Protein AF-A0A7S3KF65-F1 (afdb_monomer_lite)

Radius of gyration: 18.4 Å; chains: 1; bounding box: 40×30×48 Å

Foldseek 3Di:
DDDPVVVLVVLVVQLVVLVVVLVVLVVQLAWPPPPDPDPVSNVVSVVVNVVSVVSNLVSVLVNQLVVQCVVPVPPSPVSSVVSVVVSVVVVVVCVVVVVVVLVVVCVPVPCRTSDPD

Organism: Euplotes crassus (NCBI:txid5936)

Secondary structure (DSSP, 8-state):
---HHHHHHHHHHHHHHHHHHHHHHHHHTS-TTSS---HHHHHHHHHHHHHHHHHHHHHHHHHHHHHHHHH-TT-HHHHHHHHHHHHHHHHHHHHHHHHHHHHHHHHHH-TTTS---

Structure (mmCIF, N/CA/C/O backbone):
data_AF-A0A7S3KF65-F1
#
_entry.id   AF-A0A7S3KF65-F1
#
loop_
_atom_site.group_PDB
_atom_site.id
_atom_site.type_symbol
_atom_site.label_atom_id
_atom_site.label_alt_id
_atom_site.label_comp_id
_atom_site.label_asym_id
_atom_site.label_entity_id
_atom_site.label_seq_id
_atom_site.pdbx_PDB_ins_code
_atom_site.Cartn_x
_atom_site.Cartn_y
_atom_site.Cartn_z
_atom_site.occupancy
_atom_site.B_iso_or_equiv
_atom_site.auth_seq_id
_atom_site.auth_comp_id
_atom_site.auth_asym_id
_atom_site.auth_atom_id
_atom_site.pdbx_PDB_model_num
ATOM 1 N N . MET A 1 1 ? -20.131 18.082 16.608 1.00 41.88 1 MET A N 1
ATOM 2 C CA . MET A 1 1 ? -20.999 16.888 16.525 1.00 41.88 1 MET A CA 1
ATOM 3 C C . MET A 1 1 ? -21.436 16.749 15.073 1.00 41.88 1 MET A C 1
ATOM 5 O O . MET A 1 1 ? -22.422 17.354 14.681 1.00 41.88 1 MET A O 1
ATOM 9 N N . THR A 1 2 ? -20.640 16.069 14.247 1.00 42.81 2 THR A N 1
ATOM 10 C CA . THR A 1 2 ? -20.913 15.911 12.808 1.00 42.81 2 THR A CA 1
ATOM 11 C C . THR A 1 2 ? -21.593 14.561 12.603 1.00 42.81 2 THR A C 1
ATOM 13 O O . THR A 1 2 ? -21.132 13.557 13.140 1.00 42.81 2 THR A O 1
ATOM 16 N N . ASN A 1 3 ? -22.732 14.548 11.906 1.00 42.91 3 ASN A N 1
ATOM 17 C CA . ASN A 1 3 ? -23.571 13.363 11.725 1.00 42.91 3 ASN A CA 1
ATOM 18 C C . ASN A 1 3 ? -22.771 12.182 11.131 1.00 42.91 3 ASN A C 1
ATOM 20 O O . ASN A 1 3 ? -22.244 12.317 10.022 1.00 42.91 3 ASN A O 1
ATOM 24 N N . PRO A 1 4 ? -22.724 11.010 11.797 1.00 55.31 4 PRO A N 1
ATOM 25 C CA . PRO A 1 4 ? -21.900 9.873 11.371 1.00 55.31 4 PRO A CA 1
ATOM 26 C C . PRO A 1 4 ? -22.284 9.336 9.983 1.00 55.31 4 PRO A C 1
ATOM 28 O O . PRO A 1 4 ? -21.440 8.813 9.266 1.00 55.31 4 PRO A O 1
ATOM 31 N N . HIS A 1 5 ? -23.534 9.524 9.551 1.00 49.66 5 HIS A N 1
ATOM 32 C CA . HIS A 1 5 ? -24.003 9.086 8.233 1.00 49.66 5 HIS A CA 1
ATOM 33 C C . HIS A 1 5 ? -23.427 9.889 7.052 1.00 49.66 5 HIS A C 1
ATOM 35 O O . HIS A 1 5 ? -23.293 9.326 5.969 1.00 49.66 5 HIS A O 1
ATOM 41 N N . LEU A 1 6 ? -23.064 11.166 7.240 1.00 50.62 6 LEU A N 1
ATOM 42 C CA . LEU A 1 6 ? -22.522 12.012 6.163 1.00 50.62 6 LEU A CA 1
ATOM 43 C C . LEU A 1 6 ? -21.018 11.773 5.963 1.00 50.62 6 LEU A C 1
ATOM 45 O O . LEU A 1 6 ? -20.568 11.608 4.833 1.00 50.62 6 LEU A O 1
ATOM 49 N N . GLN A 1 7 ? -20.264 11.624 7.056 1.00 56.41 7 GLN A N 1
ATOM 50 C CA . GLN A 1 7 ? -18.825 11.336 7.009 1.00 56.41 7 GLN A CA 1
ATOM 51 C C . GLN A 1 7 ? -18.515 9.972 6.363 1.00 56.41 7 GLN A C 1
ATOM 53 O O . GLN A 1 7 ? -17.550 9.838 5.615 1.00 56.41 7 GLN A O 1
ATOM 58 N N . ASN A 1 8 ? -19.381 8.976 6.576 1.00 55.03 8 ASN A N 1
ATOM 59 C CA . ASN A 1 8 ? -19.259 7.647 5.972 1.00 55.03 8 ASN A CA 1
ATOM 60 C C . ASN A 1 8 ? -19.365 7.647 4.439 1.00 55.03 8 ASN A C 1
ATOM 62 O O . ASN A 1 8 ? -18.759 6.802 3.777 1.00 55.03 8 ASN A O 1
ATOM 66 N N . TYR A 1 9 ? -20.154 8.560 3.866 1.00 55.72 9 TYR A N 1
ATOM 67 C CA . TYR A 1 9 ? -20.337 8.630 2.417 1.00 55.72 9 TYR A CA 1
ATOM 68 C C . TYR A 1 9 ? -19.132 9.290 1.740 1.00 55.72 9 TYR A C 1
ATOM 70 O O . TYR A 1 9 ? -18.702 8.834 0.680 1.00 55.72 9 TYR A O 1
ATOM 78 N N . ASP A 1 10 ? -18.534 10.294 2.387 1.00 64.69 10 ASP A N 1
ATOM 79 C CA . ASP A 1 10 ? -17.336 10.967 1.883 1.00 64.69 10 ASP A CA 1
ATOM 80 C C . ASP A 1 10 ? -16.090 10.077 1.956 1.00 64.69 10 ASP A C 1
ATOM 82 O O . ASP A 1 10 ? -15.333 10.026 0.988 1.00 64.69 10 ASP A O 1
ATOM 86 N N . SER A 1 11 ? -15.897 9.302 3.032 1.00 63.34 11 SER A N 1
ATOM 87 C CA . SER A 1 11 ? -14.731 8.409 3.155 1.00 63.34 11 SER A CA 1
ATOM 88 C C . SER A 1 11 ? -14.737 7.275 2.125 1.00 63.34 11 SER A C 1
ATOM 90 O O . SER A 1 11 ? -13.714 7.018 1.495 1.00 63.34 11 SER A O 1
ATOM 92 N N . LYS A 1 12 ? -15.892 6.639 1.882 1.00 68.62 12 LYS A N 1
ATOM 93 C CA . LYS A 1 12 ? -16.012 5.569 0.874 1.00 68.62 12 LYS A CA 1
ATOM 94 C C . LYS A 1 12 ? -15.809 6.091 -0.547 1.00 68.62 12 LYS A C 1
ATOM 96 O O . LYS A 1 12 ? -15.126 5.450 -1.343 1.00 68.62 12 LYS A O 1
ATOM 101 N N . LYS A 1 13 ? -16.342 7.277 -0.854 1.00 70.75 13 LYS A N 1
ATOM 102 C CA . LYS A 1 13 ? -16.118 7.947 -2.142 1.00 70.75 13 LYS A CA 1
ATOM 103 C C . LYS A 1 13 ? -14.667 8.379 -2.328 1.00 70.75 13 LYS A C 1
ATOM 105 O O . LYS A 1 13 ? -14.143 8.209 -3.421 1.00 70.75 13 LYS A O 1
ATOM 110 N N . LEU A 1 14 ? -14.008 8.886 -1.284 1.00 69.81 14 LEU A N 1
ATOM 111 C CA . LEU A 1 14 ? -12.580 9.221 -1.310 1.00 69.81 14 LEU A CA 1
ATOM 112 C C . LEU A 1 14 ? -11.714 7.992 -1.589 1.00 69.81 14 LEU A C 1
ATOM 114 O O . LEU A 1 14 ? -10.812 8.071 -2.419 1.00 69.81 14 LEU A O 1
ATOM 118 N N . ILE A 1 15 ? -12.023 6.852 -0.964 1.00 73.19 15 ILE A N 1
ATOM 119 C CA . ILE A 1 15 ? -11.330 5.585 -1.229 1.00 73.19 15 ILE A CA 1
ATOM 120 C C . ILE A 1 15 ? -11.583 5.134 -2.673 1.00 73.19 15 ILE A C 1
ATOM 122 O O . ILE A 1 15 ? -10.633 4.824 -3.380 1.00 73.19 15 ILE A O 1
ATOM 126 N N . GLN A 1 16 ? -12.828 5.158 -3.156 1.00 75.69 16 GLN A N 1
ATOM 127 C CA . GLN A 1 16 ? -13.156 4.767 -4.536 1.00 75.69 16 GLN A CA 1
ATOM 128 C C . GLN A 1 16 ? -12.496 5.674 -5.588 1.00 75.69 16 GLN A C 1
ATOM 130 O O . GLN A 1 16 ? -11.931 5.176 -6.560 1.00 75.69 16 GLN A O 1
ATOM 135 N N . ILE A 1 17 ? -12.522 6.994 -5.389 1.00 76.56 17 ILE A N 1
ATOM 136 C CA . ILE A 1 17 ? -11.871 7.970 -6.277 1.00 76.56 17 ILE A CA 1
ATOM 137 C C . ILE A 1 17 ? -10.350 7.811 -6.217 1.00 76.56 17 ILE A C 1
ATOM 139 O O . ILE A 1 17 ? -9.698 7.821 -7.258 1.00 76.56 17 ILE A O 1
ATOM 143 N N . GLY A 1 18 ? -9.790 7.608 -5.022 1.00 68.31 18 GLY A N 1
ATOM 144 C CA . GLY A 1 18 ? -8.369 7.332 -4.830 1.00 68.31 18 GLY A CA 1
ATOM 145 C C . GLY A 1 18 ? -7.932 6.054 -5.541 1.00 68.31 18 GLY A C 1
ATOM 146 O O . GLY A 1 18 ? -6.897 6.052 -6.201 1.00 68.31 18 GLY A O 1
ATOM 147 N N . LEU A 1 19 ? -8.742 4.991 -5.486 1.00 72.12 19 LEU A N 1
ATOM 148 C CA . LEU A 1 19 ? -8.461 3.719 -6.155 1.00 72.12 19 LEU A CA 1
ATOM 149 C C . LEU A 1 19 ? -8.484 3.869 -7.680 1.00 72.12 19 LEU A C 1
ATOM 151 O O . LEU A 1 19 ? -7.614 3.334 -8.364 1.00 72.12 19 LEU A O 1
ATOM 155 N N . LEU A 1 20 ? -9.449 4.630 -8.210 1.00 77.19 20 LEU A N 1
ATOM 156 C CA . LEU A 1 20 ? -9.532 4.940 -9.638 1.00 77.19 20 LEU A CA 1
ATOM 157 C C . LEU A 1 20 ? -8.330 5.771 -10.101 1.00 77.19 20 LEU A C 1
ATOM 159 O O . LEU A 1 20 ? -7.718 5.431 -11.112 1.00 77.19 20 LEU A O 1
ATOM 163 N N . LEU A 1 21 ? -7.943 6.808 -9.348 1.00 70.69 21 LEU A N 1
ATOM 164 C CA . LEU A 1 21 ? -6.750 7.605 -9.651 1.00 70.69 21 LEU A CA 1
ATOM 165 C C . LEU A 1 21 ? -5.479 6.751 -9.607 1.00 70.69 21 LEU A C 1
ATOM 167 O O . LEU A 1 21 ? -4.667 6.822 -10.523 1.00 70.69 21 LEU A O 1
ATOM 171 N N . CYS A 1 22 ? -5.329 5.914 -8.579 1.00 67.69 22 CYS A N 1
ATOM 172 C CA . CYS A 1 22 ? -4.153 5.065 -8.401 1.00 67.69 22 CYS A CA 1
ATOM 173 C C . CYS A 1 22 ? -4.068 3.967 -9.477 1.00 67.69 22 CYS A C 1
ATOM 175 O O . CYS A 1 22 ? -2.974 3.643 -9.942 1.00 67.69 22 CYS A O 1
ATOM 177 N N . GLY A 1 23 ? -5.214 3.448 -9.933 1.00 68.75 23 GLY A N 1
ATOM 178 C CA . GLY A 1 23 ? -5.307 2.541 -11.079 1.00 68.75 23 GLY A CA 1
ATOM 179 C C . GLY A 1 23 ? -4.911 3.212 -12.396 1.00 68.75 23 GLY A C 1
ATOM 180 O O . GLY A 1 23 ? -4.155 2.634 -13.173 1.00 68.75 23 GLY A O 1
ATOM 181 N N . ILE A 1 24 ? -5.339 4.459 -12.623 1.00 70.81 24 ILE A N 1
ATOM 182 C CA . ILE A 1 24 ? -4.915 5.258 -13.786 1.00 70.81 24 ILE A CA 1
ATOM 183 C C . ILE A 1 24 ? -3.409 5.550 -13.716 1.00 70.81 24 ILE A C 1
ATOM 185 O O . ILE A 1 24 ? -2.713 5.405 -14.718 1.00 70.81 24 ILE A O 1
ATOM 189 N N . SER A 1 25 ? -2.874 5.897 -12.542 1.00 65.81 25 SER A N 1
ATOM 190 C CA . SER A 1 25 ? -1.434 6.113 -12.355 1.00 65.81 25 SER A CA 1
ATOM 191 C C . SER A 1 25 ? -0.616 4.844 -12.616 1.00 65.81 25 SER A C 1
ATOM 193 O O . SER A 1 25 ? 0.393 4.915 -13.313 1.00 65.81 25 SER A O 1
ATOM 195 N N . HIS A 1 26 ? -1.070 3.678 -12.145 1.00 65.50 26 HIS A N 1
ATOM 196 C CA . HIS A 1 26 ? -0.428 2.395 -12.453 1.00 65.50 26 HIS A CA 1
ATOM 197 C C . HIS A 1 26 ? -0.518 2.028 -13.937 1.00 65.50 26 HIS A C 1
ATOM 199 O O . HIS A 1 26 ? 0.423 1.448 -14.472 1.00 65.50 26 HIS A O 1
ATOM 205 N N . LEU A 1 27 ? -1.605 2.398 -14.622 1.00 66.75 27 LEU A N 1
ATOM 206 C CA . LEU A 1 27 ? -1.736 2.201 -16.066 1.00 66.75 27 LEU A CA 1
ATOM 207 C C . LEU A 1 27 ? -0.715 3.048 -16.843 1.00 66.75 27 LEU A C 1
ATOM 209 O O . LEU A 1 27 ? -0.126 2.562 -17.806 1.00 66.75 27 LEU A O 1
ATOM 213 N N . PHE A 1 28 ? -0.454 4.278 -16.389 1.00 59.75 28 PHE A N 1
ATOM 214 C CA . PHE A 1 28 ? 0.596 5.148 -16.936 1.00 59.75 28 PHE A CA 1
ATOM 215 C C . PHE A 1 28 ? 2.019 4.676 -16.600 1.00 59.75 28 PHE A C 1
ATOM 217 O O . PHE A 1 28 ? 2.947 4.973 -17.348 1.00 59.75 28 PHE A O 1
ATOM 224 N N . MET A 1 29 ? 2.190 3.935 -15.503 1.00 56.84 29 MET A N 1
ATOM 225 C CA . MET A 1 29 ? 3.452 3.290 -15.121 1.00 56.84 29 MET A CA 1
ATOM 226 C C . MET A 1 29 ? 3.647 1.911 -15.792 1.00 56.84 29 MET A C 1
ATOM 228 O O . MET A 1 29 ? 4.703 1.298 -15.644 1.00 56.84 29 MET A O 1
ATOM 232 N N . GLY A 1 30 ? 2.636 1.430 -16.530 1.00 62.16 30 GLY A N 1
ATOM 233 C CA . GLY A 1 30 ? 2.634 0.184 -17.299 1.00 62.16 30 GLY A CA 1
ATOM 234 C C . GLY A 1 30 ? 3.564 0.195 -18.524 1.00 62.16 30 GLY A C 1
ATOM 235 O O . GLY A 1 30 ? 4.169 1.215 -18.849 1.00 62.16 30 GLY A O 1
ATOM 236 N N . PRO A 1 31 ? 3.715 -0.960 -19.202 1.00 54.41 31 PRO A N 1
ATOM 237 C CA . PRO A 1 31 ? 4.935 -1.365 -19.891 1.00 54.41 31 PRO A CA 1
ATOM 238 C C . PRO A 1 31 ? 5.422 -0.330 -20.906 1.00 54.41 31 PRO A C 1
ATOM 240 O O . PRO A 1 31 ? 4.679 0.111 -21.784 1.00 54.41 31 PRO A O 1
ATOM 243 N N . ALA A 1 32 ? 6.721 -0.029 -20.804 1.00 52.69 32 ALA A N 1
ATOM 244 C CA . ALA A 1 32 ? 7.534 0.867 -21.631 1.00 52.69 32 ALA A CA 1
ATOM 245 C C . ALA A 1 32 ? 7.654 0.444 -23.114 1.00 52.69 32 ALA A C 1
ATOM 247 O O . ALA A 1 32 ? 8.688 0.622 -23.753 1.00 52.69 32 ALA A O 1
ATOM 248 N N . VAL A 1 33 ? 6.600 -0.142 -23.678 1.00 52.84 33 VAL A N 1
ATOM 249 C CA . VAL A 1 33 ? 6.481 -0.458 -25.102 1.00 52.84 33 VAL A CA 1
ATOM 250 C C . VAL A 1 33 ? 6.116 0.803 -25.900 1.00 52.84 33 VAL A C 1
ATOM 252 O O . VAL A 1 33 ? 6.436 0.872 -27.081 1.00 52.84 33 VAL A O 1
ATOM 255 N N . PHE A 1 34 ? 5.509 1.821 -25.267 1.00 51.94 34 PHE A N 1
ATOM 256 C CA . PHE A 1 34 ? 4.998 3.012 -25.966 1.00 51.94 34 PHE A CA 1
ATOM 257 C C . PHE A 1 34 ? 5.700 4.347 -25.636 1.00 51.94 34 PHE A C 1
ATOM 259 O O . PHE A 1 34 ? 5.522 5.307 -26.383 1.00 51.94 34 PHE A O 1
ATOM 266 N N . LEU A 1 35 ? 6.512 4.448 -24.569 1.00 50.81 35 LEU A N 1
ATOM 267 C CA . LEU A 1 35 ? 7.174 5.706 -24.171 1.00 50.81 35 LEU A CA 1
ATOM 268 C C . LEU A 1 35 ? 8.713 5.600 -24.117 1.00 50.81 35 LEU A C 1
ATOM 270 O O . LEU A 1 35 ? 9.250 4.576 -23.698 1.00 50.81 35 LEU A O 1
ATOM 274 N N . PRO A 1 36 ? 9.444 6.664 -24.512 1.00 51.69 36 PRO A N 1
ATOM 275 C CA . PRO A 1 36 ? 10.903 6.670 -24.574 1.00 51.69 36 PRO A CA 1
ATOM 276 C C . PRO A 1 36 ? 11.536 6.494 -23.185 1.00 51.69 36 PRO A C 1
ATOM 278 O O . PRO A 1 36 ? 11.131 7.147 -22.226 1.00 51.69 36 PRO A O 1
ATOM 281 N N . ASN A 1 37 ? 12.572 5.649 -23.114 1.00 53.62 37 ASN A N 1
ATOM 282 C CA . ASN A 1 37 ? 13.382 5.314 -21.932 1.00 53.62 37 ASN A CA 1
ATOM 283 C C . ASN A 1 37 ? 14.031 6.549 -21.272 1.00 53.62 37 ASN A C 1
ATOM 285 O O . ASN A 1 37 ? 15.227 6.799 -21.432 1.00 53.62 37 ASN A O 1
ATOM 289 N N . LYS A 1 38 ? 13.264 7.341 -20.520 1.00 62.97 38 LYS A N 1
ATOM 290 C CA . LYS A 1 38 ? 13.795 8.392 -19.650 1.00 62.97 38 LYS A CA 1
ATOM 291 C C . LYS A 1 38 ? 13.444 8.059 -18.206 1.00 62.97 38 LYS A C 1
ATOM 293 O O . LYS A 1 38 ? 12.293 8.185 -17.807 1.00 62.97 38 LYS A O 1
ATOM 298 N N . LEU A 1 39 ? 14.467 7.696 -17.429 1.00 63.19 39 LEU A N 1
ATOM 299 C CA . LEU A 1 39 ? 14.408 7.411 -15.984 1.00 63.19 39 LEU A CA 1
ATOM 300 C C . LEU A 1 39 ? 13.608 8.461 -15.189 1.00 63.19 39 LEU A C 1
ATOM 302 O O . LEU A 1 39 ? 12.912 8.127 -14.238 1.00 63.19 39 LEU A O 1
ATOM 306 N N . TRP A 1 40 ? 13.640 9.721 -15.631 1.00 66.06 40 TRP A N 1
ATOM 307 C CA . TRP A 1 40 ? 12.874 10.822 -15.045 1.00 66.06 40 TRP A CA 1
ATOM 308 C C . TRP A 1 40 ? 11.351 10.615 -15.065 1.00 66.06 40 TRP A C 1
ATOM 310 O O . TRP A 1 40 ? 10.681 10.994 -14.110 1.00 66.06 40 TRP A O 1
ATOM 320 N N . ILE A 1 41 ? 10.793 9.997 -16.111 1.00 68.19 41 ILE A N 1
ATOM 321 C CA . ILE A 1 41 ? 9.340 9.777 -16.240 1.00 68.19 41 ILE A CA 1
ATOM 322 C C . ILE A 1 41 ? 8.873 8.706 -15.247 1.00 68.19 41 ILE A C 1
ATOM 324 O O . ILE A 1 41 ? 7.830 8.857 -14.616 1.00 68.19 41 ILE A O 1
ATOM 328 N N . ILE A 1 42 ? 9.689 7.669 -15.053 1.00 67.44 42 ILE A N 1
ATOM 329 C CA . ILE A 1 42 ? 9.432 6.590 -14.094 1.00 67.44 42 ILE A CA 1
ATOM 330 C C . ILE A 1 42 ? 9.517 7.126 -12.660 1.00 67.44 42 ILE A C 1
ATOM 332 O O . ILE A 1 42 ? 8.613 6.885 -11.865 1.00 67.44 42 ILE A O 1
ATOM 336 N N . GLY A 1 43 ? 10.549 7.917 -12.339 1.00 69.00 43 GLY A N 1
ATOM 337 C CA . GLY A 1 43 ? 10.707 8.507 -11.005 1.00 69.00 43 GLY A CA 1
ATOM 338 C C . GLY A 1 43 ? 9.554 9.438 -10.614 1.00 69.00 43 GLY A C 1
ATOM 339 O O . GLY A 1 43 ? 9.065 9.382 -9.486 1.00 69.00 43 GLY A O 1
ATOM 340 N N . ILE A 1 44 ? 9.064 10.250 -11.556 1.00 74.56 44 ILE A N 1
ATOM 341 C CA . ILE A 1 44 ? 7.894 11.113 -11.332 1.00 74.56 44 ILE A CA 1
ATOM 342 C C . ILE A 1 44 ? 6.620 10.268 -11.171 1.00 74.56 44 ILE A C 1
ATOM 344 O O . ILE A 1 44 ? 5.822 10.540 -10.275 1.00 74.56 44 ILE A O 1
ATOM 348 N N . GLY A 1 45 ? 6.442 9.218 -11.981 1.00 68.19 45 GLY A N 1
ATOM 349 C CA . GLY A 1 45 ? 5.315 8.288 -11.855 1.00 68.19 45 GLY A CA 1
ATOM 350 C C . GLY A 1 45 ? 5.268 7.603 -10.488 1.00 68.19 45 GLY A C 1
ATOM 351 O O . GLY A 1 45 ? 4.235 7.630 -9.819 1.00 68.19 45 GLY A O 1
ATOM 352 N N . GLN A 1 46 ? 6.408 7.089 -10.022 1.00 69.62 46 GLN A N 1
ATOM 353 C CA . GLN A 1 46 ? 6.534 6.447 -8.714 1.00 69.62 46 GLN A CA 1
ATOM 354 C C . GLN A 1 46 ? 6.234 7.418 -7.565 1.00 69.62 46 GLN A C 1
ATOM 356 O O . GLN A 1 46 ? 5.571 7.045 -6.596 1.00 69.62 46 GLN A O 1
ATOM 361 N N . TYR A 1 47 ? 6.690 8.670 -7.678 1.00 76.06 47 TYR A N 1
ATOM 362 C CA . TYR A 1 47 ? 6.404 9.707 -6.688 1.00 76.06 47 TYR A CA 1
ATOM 363 C C . TYR A 1 47 ? 4.896 9.948 -6.552 1.00 76.06 47 TYR A C 1
ATOM 365 O O . TYR A 1 47 ? 4.359 9.880 -5.446 1.00 76.06 47 TYR A O 1
ATOM 373 N N . PHE A 1 48 ? 4.195 10.132 -7.675 1.00 75.69 48 PHE A N 1
ATOM 374 C CA . PHE A 1 48 ? 2.744 10.318 -7.674 1.00 75.69 48 PHE A CA 1
ATOM 375 C C . PHE A 1 48 ? 1.996 9.092 -7.136 1.00 75.69 48 PHE A C 1
ATOM 377 O O . PHE A 1 48 ? 1.106 9.245 -6.300 1.00 75.69 48 PHE A O 1
ATOM 384 N N . VAL A 1 49 ? 2.379 7.879 -7.546 1.00 75.50 49 VAL A N 1
ATOM 385 C CA . VAL A 1 49 ? 1.777 6.634 -7.034 1.00 75.50 49 VAL A CA 1
ATOM 386 C C . VAL A 1 49 ? 1.958 6.517 -5.519 1.00 75.50 49 VAL A C 1
ATOM 388 O O . VAL A 1 49 ? 1.002 6.185 -4.814 1.00 75.50 49 VAL A O 1
ATOM 391 N N . GLY A 1 50 ? 3.144 6.842 -4.999 1.00 73.81 50 GLY A N 1
ATOM 392 C CA . GLY A 1 50 ? 3.407 6.867 -3.561 1.00 73.81 50 GLY A CA 1
ATOM 393 C C . GLY A 1 50 ? 2.514 7.871 -2.831 1.00 73.81 50 GLY A C 1
ATOM 394 O O . GLY A 1 50 ? 1.854 7.513 -1.855 1.00 73.81 50 GLY A O 1
ATOM 395 N N . THR A 1 51 ? 2.419 9.107 -3.332 1.00 76.69 51 THR A N 1
ATOM 396 C CA . THR A 1 51 ? 1.576 10.152 -2.729 1.00 76.69 51 THR A CA 1
ATOM 397 C C . THR A 1 51 ? 0.093 9.770 -2.722 1.00 76.69 51 THR A C 1
ATOM 399 O O . THR A 1 51 ? -0.572 9.907 -1.694 1.00 76.69 51 THR A O 1
ATOM 402 N N . PHE A 1 52 ? -0.438 9.239 -3.826 1.00 72.69 52 PHE A N 1
ATOM 403 C CA . PHE A 1 52 ? -1.845 8.833 -3.900 1.00 72.69 52 PHE A CA 1
ATOM 404 C C . PHE A 1 52 ? -2.154 7.589 -3.060 1.00 72.69 52 PHE A C 1
ATOM 406 O O . PHE A 1 52 ? -3.240 7.488 -2.489 1.00 72.69 52 PHE A O 1
ATOM 413 N N . SER A 1 53 ? -1.196 6.674 -2.914 1.00 71.12 53 SER A N 1
ATOM 414 C CA . SER A 1 53 ? -1.362 5.487 -2.066 1.00 71.12 53 SER A CA 1
ATOM 415 C C . SER A 1 53 ? -1.481 5.851 -0.584 1.00 71.12 53 SER A C 1
ATOM 417 O O . SER A 1 53 ? -2.275 5.251 0.137 1.00 71.12 53 SER A O 1
ATOM 419 N N . VAL A 1 54 ? -0.766 6.884 -0.124 1.00 76.19 54 VAL A N 1
ATOM 420 C CA . VAL A 1 54 ? -0.898 7.387 1.256 1.00 76.19 54 VAL A CA 1
ATOM 421 C C . VAL A 1 54 ? -2.289 7.987 1.496 1.00 76.19 54 VAL A C 1
ATOM 423 O O . VAL A 1 54 ? -2.880 7.766 2.553 1.00 76.19 54 VAL A O 1
ATOM 426 N N . LEU A 1 55 ? -2.856 8.673 0.498 1.00 71.81 55 LEU A N 1
ATOM 427 C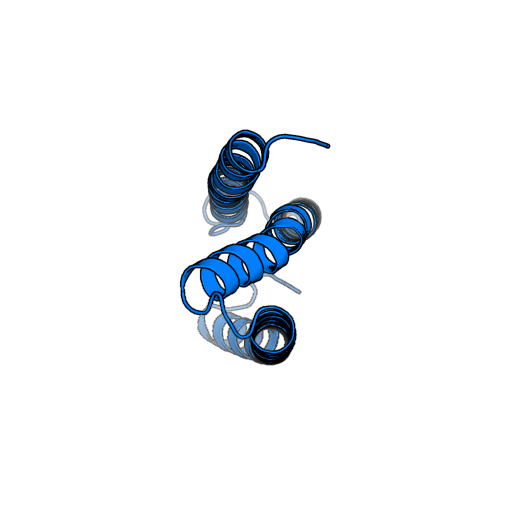 CA . LEU A 1 55 ? -4.217 9.223 0.570 1.00 71.81 55 LEU A CA 1
ATOM 428 C C . LEU A 1 55 ? -5.312 8.145 0.612 1.00 71.81 55 LEU A C 1
ATOM 430 O O . LEU A 1 55 ? -6.399 8.417 1.113 1.00 71.81 55 LEU A O 1
ATOM 434 N N . LEU A 1 56 ? -5.030 6.932 0.133 1.00 72.75 56 LEU A N 1
ATOM 435 C CA . LEU A 1 56 ? -5.884 5.748 0.289 1.00 72.75 56 LEU A CA 1
ATOM 436 C C . LEU A 1 56 ? -5.713 5.087 1.660 1.00 72.75 56 LEU A C 1
ATOM 438 O O . LEU A 1 56 ? -6.685 4.647 2.274 1.00 72.75 56 LEU A O 1
ATOM 442 N N . LEU A 1 57 ? -4.475 5.040 2.152 1.00 75.69 57 LEU A N 1
ATOM 443 C CA . LEU A 1 57 ? -4.134 4.360 3.394 1.00 75.69 57 LEU A CA 1
ATOM 444 C C . LEU A 1 57 ? -4.746 5.049 4.621 1.00 75.69 57 LEU A C 1
ATOM 446 O O . LEU A 1 57 ? -5.334 4.377 5.468 1.00 75.69 57 LEU A O 1
ATOM 450 N N . ILE A 1 58 ? -4.666 6.383 4.684 1.00 79.50 58 ILE A N 1
ATOM 451 C CA . ILE A 1 58 ? -5.172 7.200 5.801 1.00 79.50 58 ILE A CA 1
ATOM 452 C C . ILE A 1 58 ? -6.668 6.952 6.096 1.00 79.50 58 ILE A C 1
ATOM 454 O O . ILE A 1 58 ? -6.992 6.709 7.258 1.00 79.50 58 ILE A O 1
ATOM 458 N N . PRO A 1 59 ? -7.594 6.993 5.114 1.00 78.19 59 PRO A N 1
ATOM 459 C CA . PRO A 1 59 ? -9.013 6.727 5.356 1.00 78.19 59 PRO A CA 1
ATOM 460 C C . PRO A 1 59 ? -9.365 5.235 5.468 1.00 78.19 59 PRO A C 1
ATOM 462 O O . PRO A 1 59 ? -10.424 4.921 6.007 1.00 78.19 59 PRO A O 1
ATOM 465 N N . SER A 1 60 ? -8.513 4.314 5.005 1.00 77.75 60 SER A N 1
ATOM 466 C CA . SER A 1 60 ? -8.820 2.872 5.044 1.00 77.75 60 SER A CA 1
ATOM 467 C C . SER A 1 60 ? -8.881 2.306 6.467 1.00 77.75 60 SER A C 1
ATOM 469 O O . SER A 1 60 ? -9.784 1.542 6.800 1.00 77.75 60 SER A O 1
ATOM 471 N N . LEU A 1 61 ? -7.973 2.737 7.346 1.00 77.62 61 LEU A N 1
ATOM 472 C CA . LEU A 1 61 ? -7.936 2.296 8.737 1.00 77.62 61 LEU A CA 1
ATOM 473 C C . LEU A 1 61 ? -9.203 2.691 9.532 1.00 77.62 61 LEU A C 1
ATOM 475 O O . LEU A 1 61 ? -9.829 1.806 10.121 1.00 77.62 61 LEU A O 1
ATOM 479 N N . PRO A 1 62 ? -9.643 3.968 9.551 1.00 77.69 62 PRO A N 1
ATOM 480 C CA . PRO A 1 62 ? -10.874 4.348 10.240 1.00 77.69 62 PRO A CA 1
ATOM 481 C C . PRO A 1 62 ? -12.125 3.735 9.598 1.00 77.69 62 PRO A C 1
ATOM 483 O O . PRO A 1 62 ? -13.091 3.474 10.315 1.00 77.69 62 PRO A O 1
ATOM 486 N N . GLU A 1 63 ? -12.123 3.459 8.289 1.00 79.75 63 GLU A N 1
ATOM 487 C CA . GLU A 1 63 ? -13.218 2.730 7.638 1.00 79.75 63 GLU A CA 1
ATOM 488 C C . GLU A 1 63 ? -13.307 1.280 8.139 1.00 79.75 63 GLU A C 1
ATOM 490 O O . GLU A 1 63 ? -14.391 0.816 8.502 1.00 79.75 63 GLU A O 1
ATOM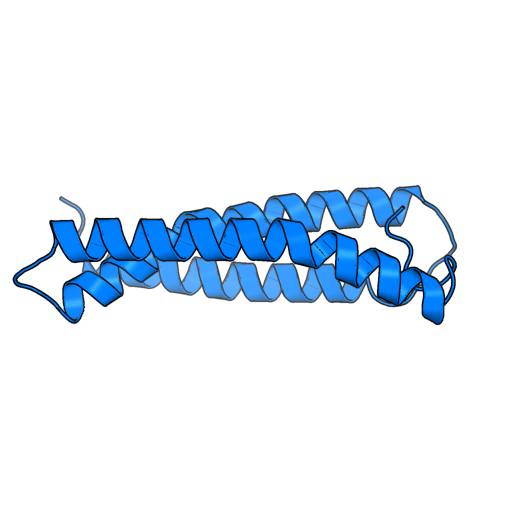 495 N N . MET A 1 64 ? -12.170 0.591 8.256 1.00 77.50 64 MET A N 1
ATOM 496 C CA . MET A 1 64 ? -12.119 -0.777 8.772 1.00 77.50 64 MET A CA 1
ATOM 497 C C . MET A 1 64 ? -12.590 -0.848 10.232 1.00 77.50 64 MET A C 1
ATOM 499 O O . MET A 1 64 ? -13.412 -1.697 10.580 1.00 77.50 64 MET A O 1
ATOM 503 N N . ILE A 1 65 ? -12.156 0.104 11.066 1.00 80.81 65 ILE A N 1
ATOM 504 C CA . ILE A 1 65 ? -12.616 0.248 12.456 1.00 80.81 65 ILE A CA 1
ATOM 505 C C . ILE A 1 65 ? -14.124 0.536 12.506 1.00 80.81 65 ILE A C 1
ATOM 507 O O . ILE A 1 65 ? -14.830 0.009 13.367 1.00 80.81 65 ILE A O 1
ATOM 511 N N . HIS A 1 66 ? -14.649 1.349 11.584 1.00 79.00 66 HIS A N 1
ATOM 512 C CA . HIS A 1 66 ? -16.080 1.637 11.513 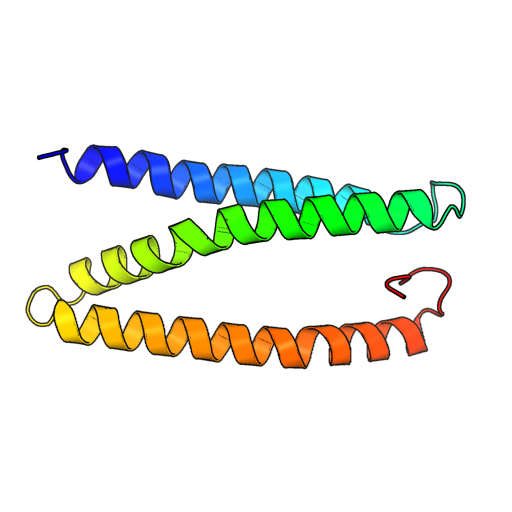1.00 79.00 66 HIS A CA 1
ATOM 513 C C . HIS A 1 66 ? -16.901 0.372 11.241 1.00 79.00 66 HIS A C 1
ATOM 515 O O . HIS A 1 66 ? -17.878 0.118 11.948 1.00 79.00 66 HIS A O 1
ATOM 521 N N . ILE A 1 67 ? -16.487 -0.442 10.267 1.00 78.56 67 ILE A N 1
ATOM 522 C CA . ILE A 1 67 ? -17.153 -1.710 9.934 1.00 78.56 67 ILE A CA 1
ATOM 523 C C . ILE A 1 67 ? -17.047 -2.697 11.105 1.00 78.56 67 ILE A C 1
ATOM 525 O O . ILE A 1 67 ? -18.048 -3.302 11.491 1.00 78.56 67 ILE A O 1
ATOM 529 N N . ALA A 1 68 ? -15.871 -2.812 11.728 1.00 76.69 68 ALA A N 1
ATOM 530 C CA . ALA A 1 68 ? -15.669 -3.674 12.892 1.00 76.69 68 ALA A CA 1
ATOM 531 C C . ALA A 1 68 ? -16.577 -3.270 14.071 1.00 76.69 68 ALA A C 1
ATOM 533 O O . ALA A 1 68 ? -17.202 -4.125 14.699 1.00 76.69 68 ALA A O 1
ATOM 534 N N . ASN A 1 69 ? -16.737 -1.965 14.311 1.00 77.69 69 ASN A N 1
ATOM 535 C CA .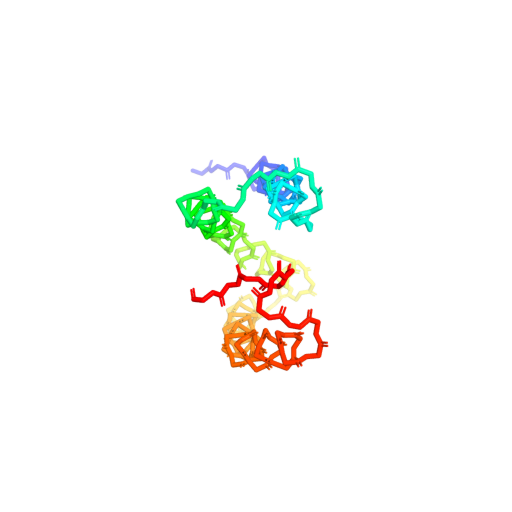 ASN A 1 69 ? -17.629 -1.424 15.341 1.00 77.69 69 ASN A CA 1
ATOM 536 C C . ASN A 1 69 ? -19.121 -1.614 15.025 1.00 77.69 69 ASN A C 1
ATOM 538 O O . ASN A 1 69 ? -19.930 -1.671 15.954 1.00 77.69 69 ASN A O 1
ATOM 542 N N . GLN A 1 70 ? -19.502 -1.695 13.745 1.00 77.94 70 GLN A N 1
ATOM 543 C CA . GLN A 1 70 ? -20.869 -2.046 13.342 1.00 77.94 70 GLN A CA 1
ATOM 544 C C . GLN A 1 70 ? -21.169 -3.529 13.583 1.00 77.94 70 GLN A C 1
ATOM 546 O O . GLN A 1 70 ? -22.281 -3.859 13.992 1.00 77.94 70 GLN A O 1
ATOM 551 N N . LEU A 1 71 ? -20.189 -4.409 13.357 1.00 79.38 71 LEU A N 1
ATOM 552 C CA . LEU A 1 71 ? -20.350 -5.854 13.522 1.00 79.38 71 LEU A CA 1
ATOM 553 C C . LEU A 1 71 ? -20.285 -6.288 15.000 1.00 79.38 71 LEU A C 1
ATOM 555 O O . LEU A 1 71 ? -21.006 -7.199 15.402 1.00 79.38 71 LEU A O 1
ATOM 559 N N . TYR A 1 72 ? -19.487 -5.594 15.822 1.00 76.56 72 TYR A N 1
ATOM 560 C CA . TYR A 1 72 ? -19.293 -5.885 17.250 1.00 76.56 72 TYR A CA 1
ATOM 561 C C . TYR A 1 72 ? -19.584 -4.663 18.147 1.00 76.56 72 TYR A C 1
ATOM 563 O O . TYR A 1 72 ? -18.678 -4.081 18.749 1.00 76.56 72 TYR A O 1
ATOM 571 N N . PRO A 1 73 ? -20.861 -4.266 18.316 1.00 70.88 73 PRO A N 1
ATOM 572 C CA . PRO A 1 73 ? -21.229 -3.023 19.003 1.00 70.88 73 PRO A CA 1
ATOM 573 C C . PRO A 1 73 ? -20.885 -2.982 20.503 1.00 70.88 73 PRO A C 1
ATOM 575 O O . PRO A 1 73 ? -20.813 -1.892 21.073 1.00 70.88 73 PRO A O 1
ATOM 578 N N . HIS A 1 74 ? -20.667 -4.140 21.138 1.00 76.44 74 HIS A N 1
ATOM 579 C CA . HIS A 1 74 ? -20.340 -4.259 22.566 1.00 76.44 74 HIS A CA 1
ATOM 580 C C . HIS A 1 74 ? -18.832 -4.186 22.871 1.00 76.44 74 HIS A C 1
ATOM 582 O O . HIS A 1 74 ? -18.472 -4.020 24.032 1.00 76.44 74 HIS A O 1
ATOM 588 N N . GLN A 1 75 ? -17.953 -4.276 21.866 1.00 75.50 75 GLN A N 1
ATOM 589 C CA . GLN A 1 75 ? -16.496 -4.383 22.057 1.00 75.50 75 GLN A CA 1
ATOM 590 C C . GLN A 1 75 ? -15.715 -3.341 21.241 1.00 75.50 75 GLN A C 1
ATOM 592 O O . GLN A 1 75 ? -14.662 -3.634 20.694 1.00 75.50 75 GLN A O 1
ATOM 597 N N . LYS A 1 76 ? -16.217 -2.101 21.178 1.00 72.81 76 LYS A N 1
ATOM 598 C CA . LYS A 1 76 ? -15.702 -1.047 20.279 1.00 72.81 76 LYS A CA 1
ATOM 599 C C . LYS A 1 76 ? -14.202 -0.748 20.404 1.00 72.81 76 LYS A C 1
ATOM 601 O O . LYS A 1 76 ? -13.565 -0.375 19.423 1.00 72.81 76 LYS A O 1
ATOM 606 N N . LEU A 1 77 ? -13.655 -0.839 21.618 1.00 76.81 77 LEU A N 1
ATOM 607 C CA . LEU A 1 77 ? -12.235 -0.578 21.869 1.00 76.81 77 LEU A CA 1
ATOM 608 C C . LEU A 1 77 ? -11.381 -1.745 21.351 1.00 76.81 77 LEU A C 1
ATOM 610 O O . LEU A 1 77 ? -10.479 -1.549 20.546 1.00 76.81 77 LEU A O 1
ATOM 614 N N . GLU A 1 78 ? -11.757 -2.968 21.723 1.00 80.50 78 GLU A N 1
ATOM 615 C CA . GLU A 1 78 ? -11.053 -4.197 21.354 1.00 80.50 78 GLU A CA 1
ATOM 616 C C . GLU A 1 78 ? -11.104 -4.456 19.837 1.00 80.50 78 GLU A C 1
ATOM 618 O O . GLU A 1 78 ? -10.091 -4.793 19.224 1.00 80.50 78 GLU A O 1
ATOM 623 N N . SER A 1 79 ? -12.249 -4.199 19.193 1.00 77.69 79 SER A N 1
ATOM 624 C CA . SER A 1 79 ? -12.401 -4.313 17.737 1.00 77.69 79 SER A CA 1
ATOM 625 C C . SER A 1 79 ? -11.568 -3.285 16.969 1.00 77.69 79 SER A C 1
ATOM 627 O O . SER A 1 79 ? -11.080 -3.586 15.877 1.00 77.69 79 SER A O 1
ATOM 629 N N . SER A 1 80 ? -11.380 -2.086 17.527 1.00 81.56 80 SER A N 1
ATOM 630 C CA . SER A 1 80 ? -10.533 -1.041 16.941 1.00 81.56 80 SER A CA 1
ATOM 631 C C . SER A 1 80 ? -9.046 -1.390 17.039 1.00 81.56 80 SER A C 1
ATOM 633 O O . SER A 1 80 ? -8.310 -1.263 16.052 1.00 81.56 80 SER A O 1
ATOM 635 N N . ASP A 1 81 ? -8.613 -1.867 18.206 1.00 85.69 81 ASP A N 1
ATOM 636 C CA . ASP A 1 81 ? -7.222 -2.249 18.461 1.00 85.69 81 ASP A CA 1
ATOM 637 C C . ASP A 1 81 ? -6.821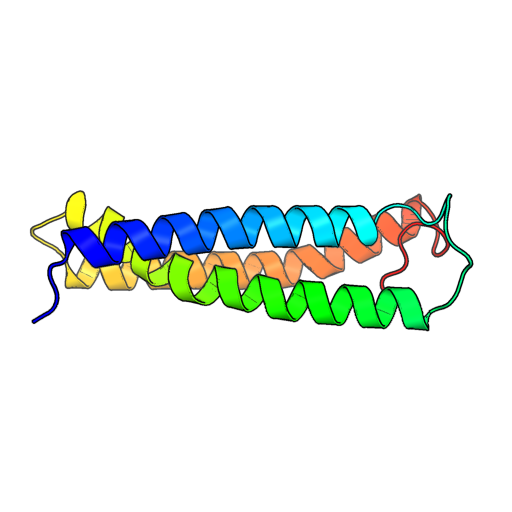 -3.461 17.613 1.00 85.69 81 ASP A C 1
ATOM 639 O O . ASP A 1 81 ? -5.775 -3.448 16.956 1.00 85.69 81 ASP A O 1
ATOM 643 N N . LEU A 1 82 ? -7.694 -4.471 17.529 1.00 86.06 82 LEU A N 1
ATOM 644 C CA . LEU A 1 82 ? -7.463 -5.662 16.714 1.00 86.06 82 LEU A CA 1
ATOM 645 C C . LEU A 1 82 ? -7.429 -5.325 15.217 1.00 86.06 82 LEU A C 1
ATOM 647 O O . LEU A 1 82 ? -6.530 -5.776 14.508 1.00 86.06 82 LEU A O 1
ATOM 651 N N . SER A 1 83 ? -8.339 -4.468 14.742 1.00 84.81 83 SER A N 1
ATOM 652 C CA . SER A 1 83 ? -8.335 -3.985 13.353 1.00 84.81 83 SER A CA 1
ATOM 653 C C . SER A 1 83 ? -7.033 -3.252 13.013 1.00 84.81 83 SER A C 1
ATOM 655 O O . SER A 1 83 ? -6.409 -3.527 11.988 1.00 84.81 83 SER A O 1
ATOM 657 N N . SER A 1 84 ? -6.575 -2.363 13.895 1.00 86.06 84 SER A N 1
ATOM 658 C CA . SER A 1 84 ? -5.327 -1.615 13.695 1.00 86.06 84 SER A CA 1
ATOM 659 C C . SER A 1 84 ? -4.094 -2.517 13.719 1.00 86.06 84 SER A C 1
ATOM 661 O O . SER A 1 84 ? -3.183 -2.342 12.906 1.00 86.06 84 SER A O 1
ATOM 663 N N . GLY A 1 85 ? -4.078 -3.516 14.604 1.00 88.75 85 GLY A N 1
ATOM 664 C CA . GLY A 1 85 ? -3.025 -4.527 14.655 1.00 88.75 85 GLY A CA 1
ATOM 665 C C . GLY A 1 85 ? -2.951 -5.360 13.374 1.00 88.75 85 GLY A C 1
ATOM 666 O O . GLY A 1 85 ? -1.870 -5.508 12.795 1.00 88.75 85 GLY A O 1
ATOM 667 N N . VAL A 1 86 ? -4.093 -5.855 12.888 1.00 88.81 86 VAL A N 1
ATOM 668 C CA . VAL A 1 86 ? -4.170 -6.636 11.640 1.00 88.81 86 VAL A CA 1
ATOM 669 C C . VAL A 1 86 ? -3.723 -5.794 10.446 1.00 88.81 86 VAL A C 1
ATOM 671 O O . VAL A 1 86 ? -2.899 -6.249 9.653 1.00 88.81 86 VAL A O 1
ATOM 674 N N . PHE A 1 87 ? -4.198 -4.553 10.346 1.00 87.00 87 PHE A N 1
ATOM 675 C CA . PHE A 1 87 ? -3.838 -3.648 9.258 1.00 87.00 87 PHE A CA 1
ATOM 676 C C . PHE A 1 87 ? -2.331 -3.360 9.212 1.00 87.00 87 PHE A C 1
ATOM 678 O O . PHE A 1 87 ? -1.699 -3.539 8.170 1.00 87.00 87 PHE A O 1
ATOM 685 N N . ASN A 1 88 ? -1.726 -3.001 10.348 1.00 88.69 88 ASN A N 1
ATOM 686 C CA . ASN A 1 88 ? -0.282 -2.762 10.426 1.00 88.69 88 ASN A CA 1
ATOM 687 C C . ASN A 1 88 ? 0.545 -4.020 10.129 1.00 88.69 88 ASN A C 1
ATOM 689 O O . ASN A 1 88 ? 1.570 -3.934 9.454 1.00 88.69 88 ASN A O 1
ATOM 693 N N . SER A 1 89 ? 0.089 -5.193 10.578 1.00 91.81 89 SER A N 1
ATOM 694 C CA . SER A 1 89 ? 0.763 -6.465 10.288 1.00 91.81 89 SER A CA 1
ATOM 695 C C . SER A 1 89 ? 0.756 -6.769 8.788 1.00 91.81 89 SER A C 1
ATOM 697 O O . SER A 1 89 ? 1.791 -7.115 8.220 1.00 91.81 89 SER A O 1
ATOM 699 N N . MET A 1 90 ? -0.391 -6.586 8.125 1.00 88.38 90 MET A N 1
ATOM 700 C CA . MET A 1 90 ? -0.509 -6.773 6.676 1.00 88.38 90 MET A CA 1
ATOM 701 C C . MET A 1 90 ? 0.320 -5.749 5.898 1.00 88.38 90 MET A C 1
ATOM 703 O O . MET A 1 90 ? 0.950 -6.111 4.905 1.00 88.38 90 MET A O 1
ATOM 707 N N . LEU A 1 91 ? 0.385 -4.496 6.359 1.00 86.81 91 LEU A N 1
ATOM 708 C CA . LEU A 1 91 ? 1.256 -3.486 5.755 1.00 86.81 91 LEU A CA 1
ATOM 709 C C . LEU A 1 91 ? 2.733 -3.854 5.861 1.00 86.81 91 LEU A C 1
ATOM 711 O O . LEU A 1 91 ? 3.452 -3.743 4.870 1.00 86.81 91 LEU A O 1
ATOM 715 N N . GLY A 1 92 ? 3.179 -4.329 7.026 1.00 88.12 92 GLY A N 1
ATOM 716 C CA . GLY A 1 92 ? 4.550 -4.808 7.203 1.00 88.12 92 GLY A CA 1
ATOM 717 C C . GLY A 1 92 ? 4.875 -5.980 6.272 1.00 88.12 92 GLY A C 1
ATOM 718 O O . GLY A 1 92 ? 5.925 -5.994 5.628 1.00 88.12 92 GLY A O 1
ATOM 719 N N . LEU A 1 93 ? 3.942 -6.927 6.121 1.00 92.12 93 LEU A N 1
ATOM 720 C CA . LEU A 1 93 ? 4.083 -8.030 5.166 1.00 92.12 93 LEU A CA 1
ATOM 721 C C . LEU A 1 93 ? 4.147 -7.535 3.718 1.00 92.12 93 LEU A C 1
ATOM 723 O O . LEU A 1 93 ? 5.019 -7.968 2.967 1.00 92.12 93 LEU A O 1
ATOM 727 N N . ALA A 1 94 ? 3.279 -6.602 3.323 1.00 85.69 94 ALA A N 1
ATOM 728 C CA . ALA A 1 94 ? 3.291 -6.017 1.985 1.00 85.69 94 ALA A CA 1
ATOM 729 C C . ALA A 1 94 ? 4.611 -5.286 1.689 1.00 85.69 94 ALA A C 1
ATOM 731 O O . ALA A 1 94 ? 5.140 -5.400 0.584 1.00 85.69 94 ALA A O 1
ATOM 732 N N . GLN A 1 95 ? 5.183 -4.594 2.677 1.00 85.38 95 GLN A N 1
ATOM 733 C CA . GLN A 1 95 ? 6.481 -3.925 2.549 1.00 85.38 95 GLN A CA 1
ATOM 734 C C . GLN A 1 95 ? 7.647 -4.904 2.387 1.00 85.38 95 GLN A C 1
ATOM 736 O O . GLN A 1 95 ? 8.602 -4.579 1.686 1.00 85.38 95 GLN A O 1
ATOM 741 N N . MET A 1 96 ? 7.579 -6.101 2.978 1.00 91.06 96 MET A N 1
ATOM 742 C CA . MET A 1 96 ? 8.564 -7.155 2.703 1.00 91.06 96 MET A CA 1
ATOM 743 C C . MET A 1 96 ? 8.347 -7.810 1.338 1.00 91.06 96 MET A C 1
ATOM 745 O O . MET A 1 96 ? 9.301 -8.016 0.590 1.00 91.06 96 MET A O 1
ATOM 749 N N . ILE A 1 97 ? 7.101 -8.156 1.009 1.00 89.12 97 ILE A N 1
ATOM 750 C CA . ILE A 1 97 ? 6.774 -8.896 -0.215 1.00 89.12 97 ILE A CA 1
ATOM 751 C C . ILE A 1 97 ? 6.976 -8.020 -1.457 1.00 89.12 97 ILE A C 1
ATOM 753 O O . ILE A 1 97 ? 7.422 -8.530 -2.480 1.00 89.12 97 ILE A O 1
ATOM 757 N N . GLY A 1 98 ? 6.707 -6.715 -1.375 1.00 82.81 98 GLY A N 1
ATOM 758 C CA . GLY A 1 98 ? 6.807 -5.780 -2.499 1.00 82.81 98 GLY A CA 1
ATOM 759 C C . GLY A 1 98 ? 8.172 -5.811 -3.200 1.00 82.81 98 GLY A C 1
ATOM 760 O O . GLY A 1 98 ? 8.222 -6.142 -4.385 1.00 82.81 98 GLY A O 1
ATOM 761 N N . PRO A 1 99 ? 9.290 -5.543 -2.497 1.00 83.56 99 PRO A N 1
ATOM 762 C CA . PRO A 1 99 ? 10.632 -5.607 -3.075 1.00 83.56 99 PRO A CA 1
ATOM 763 C C . PRO A 1 99 ? 11.040 -7.016 -3.512 1.00 83.56 99 PRO A C 1
ATOM 765 O O . PRO A 1 99 ? 11.703 -7.165 -4.536 1.00 83.56 99 PRO A O 1
ATOM 768 N N . LEU A 1 100 ? 10.638 -8.057 -2.772 1.00 85.50 100 LEU A N 1
ATOM 769 C CA . LEU A 1 100 ? 10.943 -9.447 -3.132 1.00 85.50 100 LEU A CA 1
ATOM 770 C C . LEU A 1 100 ? 10.283 -9.832 -4.459 1.00 85.50 100 LEU A C 1
ATOM 772 O O . LEU A 1 100 ? 10.940 -10.369 -5.352 1.00 85.50 100 LEU A O 1
ATOM 776 N N . PHE A 1 101 ? 9.002 -9.502 -4.611 1.00 82.44 101 PHE A N 1
ATOM 777 C CA . PHE A 1 101 ? 8.254 -9.733 -5.838 1.00 82.44 101 PHE A CA 1
ATOM 778 C C . PHE A 1 101 ? 8.768 -8.850 -6.981 1.00 82.44 101 PHE A C 1
ATOM 780 O O . PHE A 1 101 ? 8.984 -9.347 -8.085 1.00 82.44 101 PHE A O 1
ATOM 787 N N . GLY A 1 102 ? 9.050 -7.572 -6.715 1.00 73.88 102 GLY A N 1
ATOM 788 C CA . GLY A 1 102 ? 9.623 -6.648 -7.697 1.00 73.88 102 GLY A CA 1
ATOM 789 C C . GLY A 1 102 ? 10.989 -7.106 -8.221 1.00 73.88 102 GLY A C 1
ATOM 790 O O . GLY A 1 102 ? 11.222 -7.106 -9.431 1.00 73.88 102 GLY A O 1
ATOM 791 N N . SER A 1 103 ? 11.867 -7.584 -7.335 1.00 77.06 103 SER A N 1
ATOM 792 C CA . SER A 1 103 ? 13.186 -8.127 -7.689 1.00 77.06 103 SER A CA 1
ATOM 793 C C . SER A 1 103 ? 13.083 -9.426 -8.498 1.00 77.06 103 SER A C 1
ATOM 795 O O . SER A 1 103 ? 13.751 -9.587 -9.526 1.00 77.06 103 SER A O 1
ATOM 797 N N . TYR A 1 104 ? 12.183 -10.332 -8.100 1.00 80.31 104 TYR A N 1
ATOM 798 C CA . TYR A 1 104 ? 11.914 -11.567 -8.839 1.00 80.31 104 TYR A CA 1
ATOM 799 C C . TYR A 1 104 ? 11.374 -11.285 -10.248 1.00 80.31 104 TYR A C 1
ATOM 801 O O . TYR A 1 104 ? 11.875 -11.828 -11.234 1.00 80.31 104 TYR A O 1
ATOM 809 N N . MET A 1 105 ? 10.405 -10.375 -10.366 1.00 70.69 105 MET A N 1
ATOM 810 C CA . MET A 1 105 ? 9.792 -10.018 -11.646 1.00 70.69 105 MET A CA 1
ATOM 811 C C . MET A 1 105 ? 10.792 -9.316 -12.579 1.00 70.69 105 MET A C 1
ATOM 813 O O . MET A 1 105 ? 10.851 -9.629 -13.770 1.00 70.69 105 MET A O 1
ATOM 817 N N . THR A 1 106 ? 11.656 -8.457 -12.026 1.00 69.19 106 THR A N 1
ATOM 818 C CA . THR A 1 106 ? 12.750 -7.797 -12.766 1.00 69.19 106 THR A CA 1
ATOM 819 C C . THR A 1 106 ? 13.782 -8.795 -13.293 1.00 69.19 106 THR A C 1
ATOM 821 O O . THR A 1 106 ? 14.320 -8.610 -14.387 1.00 69.19 106 THR A O 1
ATOM 824 N N . SER A 1 107 ? 14.024 -9.883 -12.559 1.00 68.94 107 SER A N 1
ATOM 825 C CA . SER A 1 107 ? 14.970 -10.931 -12.962 1.00 68.94 107 SER A CA 1
ATOM 826 C C . SER A 1 107 ? 14.475 -11.764 -14.152 1.00 68.94 107 SER A C 1
ATOM 828 O O . SER A 1 107 ? 15.291 -12.220 -14.949 1.00 68.94 107 SER A O 1
ATOM 830 N N . ILE A 1 108 ? 13.156 -11.943 -14.306 1.00 72.50 108 ILE A N 1
ATOM 831 C CA . ILE A 1 108 ? 12.570 -12.764 -15.382 1.00 72.50 108 ILE A CA 1
ATOM 832 C C . ILE A 1 108 ? 12.298 -11.947 -16.650 1.00 72.50 108 ILE A C 1
ATOM 834 O O . ILE A 1 108 ? 12.599 -12.401 -17.751 1.00 72.50 108 ILE A O 1
ATOM 838 N N . PHE A 1 109 ? 11.743 -10.741 -16.515 1.00 61.88 109 PHE A N 1
ATOM 839 C CA . PHE A 1 109 ? 11.377 -9.895 -17.661 1.00 61.88 109 PHE A CA 1
ATOM 840 C C . PHE A 1 109 ? 12.511 -8.968 -18.127 1.00 61.88 109 PHE A C 1
ATOM 842 O O . PHE A 1 109 ? 12.392 -8.294 -19.152 1.00 61.88 109 PHE A O 1
ATOM 849 N N . GLY A 1 110 ? 13.631 -8.960 -17.399 1.00 57.62 110 GLY A N 1
ATOM 850 C CA . GLY A 1 110 ? 14.763 -8.077 -17.635 1.00 57.62 110 GLY A CA 1
ATOM 851 C C . GLY A 1 110 ? 14.490 -6.637 -17.185 1.00 57.62 110 GLY A C 1
ATOM 852 O O . GLY A 1 110 ? 13.373 -6.120 -17.268 1.00 57.62 110 GLY A O 1
ATOM 853 N N . PHE A 1 111 ? 15.558 -5.943 -16.778 1.00 53.84 111 PHE A N 1
ATOM 854 C CA . PHE A 1 111 ? 15.584 -4.541 -16.306 1.00 53.84 111 PHE A CA 1
ATOM 855 C C . PHE A 1 111 ? 14.880 -3.512 -17.212 1.00 53.84 111 PHE A C 1
ATOM 857 O O . PHE A 1 111 ? 14.671 -2.366 -16.828 1.00 53.84 111 PHE A O 1
ATOM 864 N N . ARG A 1 112 ? 14.547 -3.906 -18.440 1.00 49.16 112 ARG A N 1
ATOM 865 C CA . ARG A 1 112 ? 14.111 -3.042 -19.532 1.00 49.16 112 ARG A CA 1
ATOM 866 C C . ARG A 1 112 ? 12.588 -2.885 -19.620 1.00 49.16 112 ARG A C 1
ATOM 868 O O . ARG A 1 112 ? 12.127 -1.995 -20.325 1.00 49.16 112 ARG A O 1
ATOM 875 N N . THR A 1 113 ? 11.819 -3.713 -18.908 1.00 51.12 113 THR A N 1
ATOM 876 C CA . THR A 1 113 ? 10.340 -3.662 -18.908 1.00 51.12 113 THR A CA 1
ATOM 877 C C . THR A 1 113 ? 9.748 -3.505 -17.507 1.00 51.12 113 THR A C 1
ATOM 879 O O . THR A 1 113 ? 8.673 -2.931 -17.373 1.00 51.12 113 THR A O 1
ATOM 882 N N . CYS A 1 114 ? 10.461 -3.941 -16.465 1.00 51.06 114 CYS A N 1
ATOM 883 C CA . CYS A 1 114 ? 9.995 -3.897 -15.073 1.00 51.06 114 CYS A CA 1
ATOM 884 C C . CYS A 1 114 ? 10.615 -2.772 -14.232 1.00 51.06 114 CYS A C 1
ATOM 886 O O . CYS A 1 114 ? 10.479 -2.809 -13.018 1.00 51.06 114 CYS A O 1
ATOM 888 N N . GLY A 1 115 ? 11.312 -1.812 -14.853 1.00 46.12 115 GLY A N 1
ATOM 889 C CA . GLY A 1 115 ? 12.170 -0.832 -14.183 1.00 46.12 115 GLY A CA 1
ATOM 890 C C . GLY A 1 115 ? 11.513 -0.049 -13.042 1.00 46.12 115 GLY A C 1
ATOM 891 O O . GLY A 1 115 ? 11.034 1.060 -13.246 1.00 46.12 115 G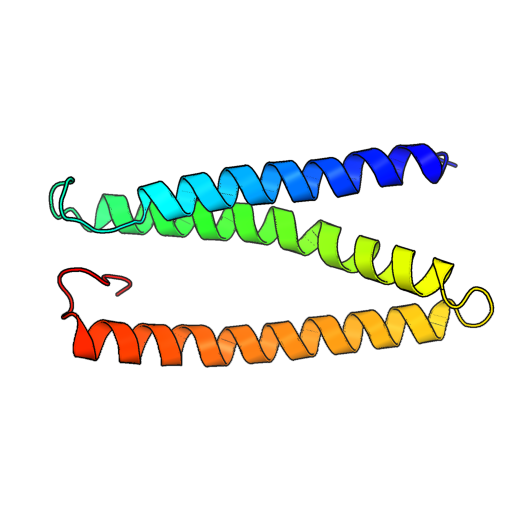LY A O 1
ATOM 892 N N . THR A 1 116 ? 11.603 -0.599 -11.837 1.00 44.53 116 THR A N 1
ATOM 893 C CA . THR A 1 116 ? 11.787 0.121 -10.578 1.00 44.53 116 THR A CA 1
ATOM 894 C C . THR A 1 116 ? 13.197 -0.227 -10.103 1.00 44.53 116 THR A C 1
ATOM 896 O O . THR A 1 116 ? 13.395 -1.256 -9.455 1.00 44.53 116 THR A O 1
ATOM 899 N N . SER A 1 117 ? 14.181 0.567 -10.534 1.00 39.41 117 SER A N 1
ATOM 900 C CA . SER A 1 117 ? 15.496 0.630 -9.881 1.00 39.41 117 SER A CA 1
ATOM 901 C C . SER A 1 117 ? 15.406 1.475 -8.619 1.00 39.41 117 SER A C 1
ATOM 903 O O . SER A 1 117 ? 14.639 2.465 -8.651 1.00 39.41 117 SER A O 1
#

Sequence (117 aa):
MTNPHLQNYDSKKLIQIGLLLCGISHLFMGPAVFLPNKLWIIGIGQYFVGTFSVLLLIPSLPEMIHIANQLYPHQKLESSDLSSGVFNSMLGLAQMIGPLFGSYMTSIFGFRTCGTS

pLDDT: mean 70.63, std 12.64, range [39.41, 92.12]

InterPro domains:
  IPR036259 MFS transporter superfamily [G3DSA:1.20.1250.20] (3-115)
  IPR036259 MFS transporter superfamily [SSF103473] (8-113)
  IPR050930 Major Facilitator Superfamily Vesicular Transporter [PTHR23506] (8-113)